Protein AF-A0A418WRP3-F1 (afdb_monomer)

pLDDT: mean 76.32, std 17.97, range [34.41, 95.5]

Secondary structure (DSSP, 8-state):
---------------------TTS-HHHHHHHHHT-HHHHHHHHHHHHHHHHHHHT-B-HHHHHHH-TT----TT-BHHHHHHHH-TTHHHHHHHHHHHHHHHHHHHHHHHHHHHHHHHHHHHHHHHHHHHHHHH------------

Mean predicted aligned error: 15.42 Å

Structure (mmCIF, N/CA/C/O backbone):
data_AF-A0A418WRP3-F1
#
_entry.id   AF-A0A418WRP3-F1
#
loop_
_atom_site.group_PDB
_atom_site.id
_atom_site.type_symbol
_atom_site.label_atom_id
_atom_site.label_alt_id
_atom_site.label_comp_id
_atom_site.label_asym_id
_atom_site.label_entity_id
_atom_site.label_seq_id
_atom_site.pdbx_PDB_ins_code
_atom_site.Cartn_x
_atom_site.Cartn_y
_atom_site.Cartn_z
_atom_site.occupancy
_atom_site.B_iso_or_equiv
_atom_site.auth_seq_id
_atom_site.auth_comp_id
_atom_site.auth_asym_id
_atom_site.auth_atom_id
_atom_site.pdbx_PDB_model_num
ATOM 1 N N . MET A 1 1 ? -33.011 -13.982 -0.048 1.00 34.41 1 MET A N 1
ATOM 2 C CA . MET A 1 1 ? -32.976 -14.443 -1.456 1.00 34.41 1 MET A CA 1
ATOM 3 C C . MET A 1 1 ? -32.487 -13.247 -2.265 1.00 34.41 1 MET A C 1
ATOM 5 O O . MET A 1 1 ? -33.220 -12.278 -2.321 1.00 34.41 1 MET A O 1
ATOM 9 N N . ARG A 1 2 ? -31.195 -13.064 -2.575 1.00 45.91 2 ARG A N 1
ATOM 10 C CA . ARG A 1 2 ? -30.245 -13.888 -3.354 1.00 45.91 2 ARG A CA 1
ATOM 11 C C . ARG A 1 2 ? -30.688 -13.990 -4.827 1.00 45.91 2 ARG A C 1
ATOM 13 O O . ARG A 1 2 ? -31.842 -14.329 -5.055 1.00 45.91 2 ARG A O 1
ATOM 20 N N . TYR A 1 3 ? -29.730 -13.729 -5.732 1.00 47.44 3 TYR A N 1
ATOM 21 C CA . TYR A 1 3 ? -29.760 -13.716 -7.215 1.00 47.44 3 TYR A CA 1
ATOM 22 C C . TYR A 1 3 ?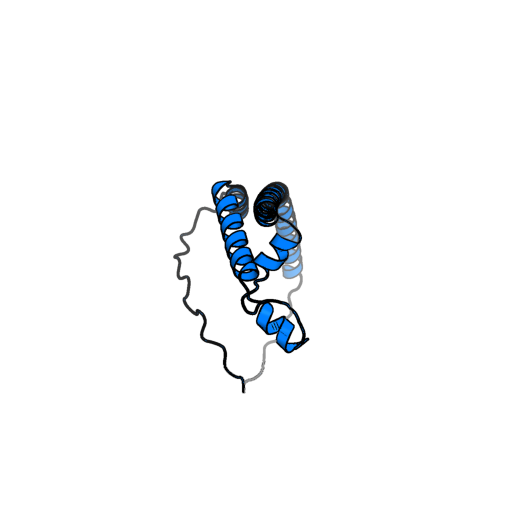 -30.330 -12.407 -7.825 1.00 47.44 3 TYR A C 1
ATOM 24 O O . TYR A 1 3 ? -31.422 -12.008 -7.462 1.00 47.44 3 TYR A O 1
ATOM 32 N N . PHE A 1 4 ? -29.670 -11.635 -8.700 1.00 45.66 4 PHE A N 1
ATOM 33 C CA . PHE A 1 4 ? -28.619 -11.928 -9.677 1.00 45.66 4 PHE A CA 1
ATOM 34 C C . PHE A 1 4 ? -27.606 -10.773 -9.811 1.00 45.66 4 PHE A C 1
ATOM 36 O O . PHE A 1 4 ? -27.964 -9.612 -9.987 1.00 45.66 4 PHE A O 1
ATOM 43 N N . VAL A 1 5 ? -26.330 -11.151 -9.768 1.00 51.62 5 VAL A N 1
ATOM 44 C CA . VAL A 1 5 ? -25.175 -10.412 -10.289 1.00 51.62 5 VAL A CA 1
ATOM 45 C C . VAL A 1 5 ? -25.184 -10.548 -11.815 1.00 51.62 5 VAL A C 1
ATOM 47 O O . VAL A 1 5 ? -25.533 -11.624 -12.292 1.00 51.62 5 VAL A O 1
ATOM 50 N N . LEU A 1 6 ? -24.748 -9.504 -12.533 1.00 49.50 6 LEU A N 1
ATOM 51 C CA . LEU A 1 6 ? -23.958 -9.520 -13.785 1.00 49.50 6 LEU A CA 1
ATOM 52 C C . LEU A 1 6 ? -24.440 -8.453 -14.773 1.00 49.50 6 LEU A C 1
ATOM 54 O O . LEU A 1 6 ? -25.379 -8.643 -15.534 1.00 49.50 6 LEU A O 1
ATOM 58 N N . GLY A 1 7 ? -23.720 -7.338 -14.788 1.00 42.38 7 GLY A N 1
ATOM 59 C CA . GLY A 1 7 ? -23.801 -6.320 -15.833 1.00 42.38 7 GLY A CA 1
ATOM 60 C C . GLY A 1 7 ? -22.579 -5.409 -15.790 1.00 42.38 7 GLY A C 1
ATOM 61 O O . GLY A 1 7 ? -22.698 -4.206 -15.983 1.00 42.38 7 GLY A O 1
ATOM 62 N N . LEU A 1 8 ? -21.414 -5.961 -15.428 1.00 46.72 8 LEU A N 1
ATOM 63 C CA . LEU A 1 8 ? -20.171 -5.211 -15.307 1.00 46.72 8 LEU A CA 1
ATOM 64 C C . LEU A 1 8 ? -19.362 -5.383 -16.599 1.00 46.72 8 LEU A C 1
ATOM 66 O O . LEU A 1 8 ? -18.712 -6.399 -16.811 1.00 46.72 8 LEU A O 1
ATOM 70 N N . VAL A 1 9 ? -19.435 -4.339 -17.426 1.00 50.12 9 VAL A N 1
ATOM 71 C CA . VAL A 1 9 ? -18.353 -3.860 -18.300 1.00 50.12 9 VAL A CA 1
ATOM 72 C C . VAL A 1 9 ? -17.986 -4.803 -19.453 1.00 50.12 9 VAL A C 1
ATOM 74 O O . VAL A 1 9 ? -16.883 -5.327 -19.560 1.00 50.12 9 VAL A O 1
ATOM 77 N N . ALA A 1 10 ? -18.913 -4.915 -20.403 1.00 51.38 10 ALA A N 1
ATOM 78 C CA . ALA A 1 10 ? -18.577 -5.122 -21.807 1.00 51.38 10 ALA A CA 1
ATOM 79 C C . ALA A 1 10 ? -18.476 -3.744 -22.483 1.00 51.38 10 ALA A C 1
ATOM 81 O O . ALA A 1 10 ? -19.411 -3.283 -23.131 1.00 51.38 10 ALA A O 1
ATOM 82 N N . LEU A 1 11 ? -17.353 -3.053 -22.292 1.00 50.59 11 LEU A N 1
ATOM 83 C CA 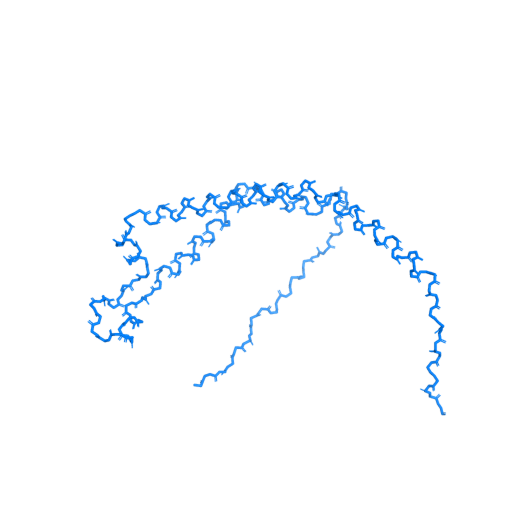. LEU A 1 11 ? -16.990 -1.912 -23.132 1.00 50.59 11 LEU A CA 1
ATOM 84 C C . LEU A 1 11 ? -15.543 -2.090 -23.577 1.00 50.59 11 LEU A C 1
ATOM 86 O O . LEU A 1 11 ? -14.594 -1.568 -23.003 1.00 50.59 11 LEU A O 1
ATOM 90 N N . ALA A 1 12 ? -15.436 -2.980 -24.561 1.00 49.59 12 ALA A N 1
ATOM 91 C CA . ALA A 1 12 ? -14.528 -2.934 -25.692 1.00 49.59 12 ALA A CA 1
ATOM 92 C C . ALA A 1 12 ? -13.499 -1.791 -25.653 1.00 49.59 12 ALA A C 1
ATOM 94 O O . ALA A 1 12 ? -13.772 -0.660 -26.052 1.00 49.59 12 ALA A O 1
ATOM 95 N N . PHE A 1 13 ? -12.271 -2.130 -25.266 1.00 45.19 13 PHE A N 1
ATOM 96 C CA . PHE A 1 13 ? -11.088 -1.396 -25.694 1.00 45.19 13 PHE A CA 1
ATOM 97 C C . PHE A 1 13 ? -10.885 -1.630 -27.199 1.00 45.19 13 PHE A C 1
ATOM 99 O O . PHE A 1 13 ? -10.073 -2.453 -27.610 1.00 45.19 13 PHE A O 1
ATOM 106 N N . THR A 1 14 ? -11.614 -0.905 -28.048 1.00 53.19 14 THR A N 1
ATOM 107 C CA . THR A 1 14 ? -11.218 -0.703 -29.449 1.00 53.19 14 THR A CA 1
ATOM 108 C C . THR A 1 14 ? -10.141 0.378 -29.488 1.00 53.19 14 THR A C 1
ATOM 110 O O . THR A 1 14 ? -10.380 1.502 -29.928 1.00 53.19 14 THR A O 1
ATOM 113 N N . ALA A 1 15 ? -8.957 0.073 -28.959 1.00 45.28 15 ALA A N 1
ATOM 114 C CA . ALA A 1 15 ? -7.782 0.879 -29.252 1.00 45.28 15 ALA A CA 1
ATOM 115 C C . ALA A 1 15 ? -7.257 0.449 -30.633 1.00 45.28 15 ALA A C 1
ATOM 117 O O . ALA A 1 15 ? -7.123 -0.755 -30.868 1.00 45.28 15 ALA A O 1
ATOM 118 N N . PRO A 1 16 ? -6.972 1.381 -31.560 1.00 44.53 16 PRO A N 1
ATOM 119 C CA . PRO A 1 16 ? -6.361 1.029 -32.830 1.00 44.53 16 PRO A CA 1
ATOM 120 C C . PRO A 1 16 ? -4.989 0.421 -32.541 1.00 44.53 16 PRO A C 1
ATOM 122 O O . PRO A 1 16 ? -4.107 1.082 -31.987 1.00 44.53 16 PRO A O 1
ATOM 125 N N . VAL A 1 17 ? -4.822 -0.850 -32.906 1.00 48.47 17 VAL A N 1
ATOM 126 C CA . VAL A 1 17 ? -3.521 -1.513 -32.975 1.00 48.47 17 VAL A CA 1
ATOM 127 C C . VAL A 1 17 ? -2.770 -0.862 -34.144 1.00 48.47 17 VAL A C 1
ATOM 129 O O . VAL A 1 17 ? -2.807 -1.280 -35.294 1.00 48.47 17 VAL A O 1
ATOM 132 N N . GLN A 1 18 ? -2.181 0.297 -33.869 1.00 45.00 18 GLN A N 1
ATOM 133 C CA . GLN A 1 18 ? -1.174 0.889 -34.733 1.00 45.00 18 GLN A CA 1
ATOM 134 C C . GLN A 1 18 ? 0.020 -0.059 -34.658 1.00 45.00 18 GLN A C 1
ATOM 136 O O . GLN A 1 18 ? 0.565 -0.267 -33.571 1.00 45.00 18 GLN A O 1
ATOM 141 N N . ALA A 1 19 ? 0.368 -0.672 -35.788 1.00 43.44 19 ALA A N 1
ATOM 142 C CA . ALA A 1 19 ? 1.574 -1.465 -35.948 1.00 43.44 19 ALA A CA 1
ATOM 143 C C . ALA A 1 19 ? 2.771 -0.642 -35.448 1.00 43.44 19 ALA A C 1
ATOM 145 O O . ALA A 1 19 ? 3.185 0.325 -36.084 1.00 43.44 19 ALA A O 1
ATOM 146 N N . ARG A 1 20 ? 3.265 -0.971 -34.253 1.00 48.50 20 ARG A N 1
ATOM 147 C CA . ARG A 1 20 ? 4.519 -0.434 -33.734 1.00 48.50 20 ARG A CA 1
ATOM 148 C C . ARG A 1 20 ? 5.624 -1.350 -34.226 1.00 48.50 20 ARG A C 1
ATOM 150 O O . ARG A 1 20 ? 5.530 -2.559 -34.026 1.00 48.50 20 ARG A O 1
ATOM 157 N N . ASP A 1 21 ? 6.631 -0.762 -34.864 1.00 41.34 21 ASP A N 1
ATOM 158 C CA . ASP A 1 21 ? 7.869 -1.433 -35.254 1.00 41.34 21 ASP A CA 1
ATOM 159 C C . ASP A 1 21 ? 8.384 -2.310 -34.105 1.00 41.34 21 ASP A C 1
ATOM 161 O O . ASP A 1 21 ? 8.658 -1.839 -32.999 1.00 41.34 21 ASP A O 1
ATOM 165 N N . HIS A 1 22 ? 8.478 -3.610 -34.372 1.00 45.72 22 HIS A N 1
ATOM 166 C CA . HIS A 1 22 ? 8.818 -4.659 -33.411 1.00 45.72 22 HIS A CA 1
ATOM 167 C C . HIS A 1 22 ? 10.329 -4.743 -33.104 1.00 45.72 22 HIS A C 1
ATOM 169 O O . HIS A 1 22 ? 10.828 -5.815 -32.778 1.00 45.72 22 HIS A O 1
ATOM 175 N N . ASP A 1 23 ? 11.068 -3.632 -33.153 1.00 50.41 23 ASP A N 1
ATOM 176 C CA . ASP A 1 23 ? 12.514 -3.628 -32.866 1.00 50.41 23 ASP A CA 1
ATOM 177 C C . ASP A 1 23 ? 12.845 -3.511 -31.364 1.00 50.41 23 ASP A C 1
ATOM 179 O O . ASP A 1 23 ? 13.978 -3.754 -30.945 1.00 50.41 23 ASP A O 1
ATOM 183 N N . ARG A 1 24 ? 11.853 -3.224 -30.508 1.00 52.00 24 ARG A N 1
ATOM 184 C CA . ARG A 1 24 ? 11.951 -3.403 -29.049 1.00 52.00 24 ARG A CA 1
ATOM 185 C C . ARG A 1 24 ? 10.943 -4.440 -28.575 1.00 52.00 24 ARG A C 1
ATOM 187 O O . ARG A 1 24 ? 9.757 -4.345 -28.873 1.00 52.00 24 ARG A O 1
ATOM 194 N N . ALA A 1 25 ? 11.417 -5.398 -27.780 1.00 58.00 25 ALA A N 1
ATOM 195 C CA . ALA A 1 25 ? 10.571 -6.315 -27.027 1.00 58.00 25 ALA A CA 1
ATOM 196 C C . ALA A 1 25 ? 9.561 -5.506 -26.176 1.00 58.00 25 ALA A C 1
ATOM 198 O O . ALA A 1 25 ? 10.002 -4.806 -25.260 1.00 58.00 25 ALA A O 1
ATOM 199 N N . PRO A 1 26 ? 8.239 -5.580 -26.444 1.00 61.28 26 PRO A N 1
ATOM 200 C CA . PRO A 1 26 ? 7.209 -4.830 -25.708 1.00 61.28 26 PRO A CA 1
ATOM 201 C C . PRO A 1 26 ? 7.284 -5.013 -24.184 1.00 61.28 26 PRO A C 1
ATOM 203 O O . PRO A 1 26 ? 6.877 -4.156 -23.409 1.00 61.28 26 PRO A O 1
ATOM 206 N N . GLU A 1 27 ? 7.836 -6.138 -23.745 1.00 59.78 27 GLU A N 1
ATOM 207 C CA . GLU A 1 27 ? 7.966 -6.547 -22.354 1.00 59.78 27 GLU A CA 1
ATOM 208 C C . GLU A 1 27 ? 9.121 -5.831 -21.638 1.00 59.78 27 GLU A C 1
ATOM 210 O O . GLU A 1 27 ? 9.018 -5.569 -20.442 1.00 59.78 27 GLU A O 1
ATOM 215 N N . ALA A 1 28 ? 10.186 -5.454 -22.357 1.00 63.38 28 ALA A N 1
ATOM 216 C CA . ALA A 1 28 ? 11.271 -4.644 -21.798 1.00 63.38 28 ALA A CA 1
ATOM 217 C C . ALA A 1 28 ? 10.785 -3.220 -21.481 1.00 63.38 28 ALA A C 1
ATOM 219 O O . ALA A 1 28 ? 11.116 -2.674 -20.434 1.00 63.38 28 ALA A O 1
ATOM 220 N N . GLU A 1 29 ? 9.920 -2.665 -22.334 1.00 67.38 29 GLU A N 1
ATOM 221 C CA . GLU A 1 29 ? 9.260 -1.375 -22.098 1.00 67.38 29 GLU A CA 1
ATOM 222 C C . GLU A 1 29 ? 8.286 -1.446 -20.906 1.00 67.38 29 GLU A C 1
ATOM 224 O O . GLU A 1 29 ? 8.189 -0.510 -20.115 1.00 67.38 29 GLU A O 1
ATOM 229 N N . ILE A 1 30 ? 7.570 -2.565 -20.742 1.00 67.38 30 ILE A N 1
ATOM 230 C CA . ILE A 1 30 ? 6.680 -2.788 -19.590 1.00 67.38 30 ILE A CA 1
ATOM 231 C C . ILE A 1 30 ? 7.484 -2.913 -18.291 1.00 67.38 30 ILE A C 1
ATOM 233 O O . ILE A 1 30 ? 7.110 -2.310 -17.285 1.00 67.38 30 ILE A O 1
ATOM 237 N N . ALA A 1 31 ? 8.597 -3.647 -18.307 1.00 68.94 31 ALA A N 1
ATOM 238 C CA . ALA A 1 31 ? 9.477 -3.770 -17.151 1.00 68.94 31 ALA A CA 1
ATOM 239 C C . ALA A 1 31 ? 10.116 -2.428 -16.765 1.00 68.94 31 ALA A C 1
ATOM 241 O O . ALA A 1 31 ? 10.159 -2.085 -15.586 1.00 68.94 31 ALA A O 1
ATOM 242 N N . GLU A 1 32 ? 10.544 -1.641 -17.753 1.00 71.75 32 GLU A N 1
ATOM 243 C CA . GLU A 1 32 ? 11.069 -0.291 -17.542 1.00 71.75 32 GLU A CA 1
ATOM 244 C C . GLU A 1 32 ? 10.007 0.628 -16.920 1.00 71.75 32 GLU A C 1
ATOM 246 O O . GLU A 1 32 ? 10.277 1.302 -15.929 1.00 71.75 32 GLU A O 1
ATOM 251 N N . LYS A 1 33 ? 8.759 0.570 -17.406 1.00 72.44 33 LYS A N 1
ATOM 252 C CA . LYS A 1 33 ? 7.625 1.300 -16.811 1.00 72.44 33 LYS A CA 1
ATOM 253 C C . LYS A 1 33 ? 7.265 0.832 -15.401 1.00 72.44 33 LYS A C 1
ATOM 255 O O . LYS A 1 33 ? 6.815 1.642 -14.601 1.00 72.44 33 LYS A O 1
ATOM 260 N N . MET A 1 34 ? 7.439 -0.448 -15.072 1.00 68.06 34 MET A N 1
ATOM 261 C CA . MET A 1 34 ? 7.245 -0.957 -13.704 1.00 68.06 34 MET A CA 1
ATOM 262 C C . MET A 1 34 ? 8.376 -0.536 -12.755 1.00 68.06 34 MET A C 1
ATOM 264 O O . MET A 1 34 ? 8.175 -0.482 -11.540 1.00 68.06 34 MET A O 1
ATOM 268 N N . ASN A 1 35 ? 9.551 -0.212 -13.294 1.00 73.62 35 ASN A N 1
ATOM 269 C CA . ASN A 1 35 ? 10.659 0.344 -12.527 1.00 73.62 35 ASN A CA 1
ATOM 270 C C . ASN A 1 35 ? 10.587 1.879 -12.378 1.00 73.62 35 ASN A C 1
ATOM 272 O O . ASN A 1 35 ? 11.393 2.463 -11.659 1.00 73.62 35 ASN A O 1
ATOM 276 N N . ASP A 1 36 ? 9.626 2.541 -13.031 1.00 80.75 36 ASP A N 1
ATOM 277 C CA . ASP A 1 36 ? 9.417 3.982 -12.895 1.0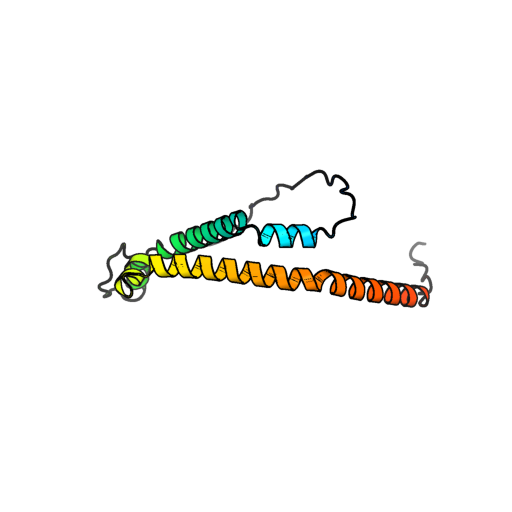0 80.75 36 ASP A CA 1
ATOM 278 C C . ASP A 1 36 ? 8.970 4.316 -11.454 1.00 80.75 36 ASP A C 1
ATOM 280 O O . ASP A 1 36 ? 7.915 3.832 -11.020 1.00 80.75 36 ASP A O 1
ATOM 284 N N . PRO A 1 37 ? 9.719 5.157 -10.707 1.00 78.44 37 PRO A N 1
ATOM 285 C CA . PRO A 1 37 ? 9.348 5.556 -9.350 1.00 78.44 37 PRO A CA 1
ATOM 286 C C . PRO A 1 37 ? 7.957 6.200 -9.287 1.00 78.44 37 PRO A C 1
ATOM 288 O O . PRO A 1 37 ? 7.226 5.986 -8.324 1.00 78.44 37 PRO A O 1
ATOM 291 N N . VAL A 1 38 ? 7.530 6.908 -10.338 1.00 86.06 38 VAL A N 1
ATOM 292 C CA . VAL A 1 38 ? 6.190 7.506 -10.403 1.00 86.06 38 VAL A CA 1
ATOM 293 C C . VAL A 1 38 ? 5.107 6.428 -10.501 1.00 86.06 38 VAL A C 1
ATOM 295 O O . VAL A 1 38 ? 4.041 6.564 -9.895 1.00 86.06 38 VAL A O 1
ATOM 298 N N . MET A 1 39 ? 5.345 5.345 -11.248 1.00 84.00 39 MET A N 1
ATOM 299 C CA . MET A 1 39 ? 4.398 4.226 -11.312 1.00 84.00 39 MET A CA 1
ATOM 300 C C . MET A 1 39 ? 4.388 3.415 -10.021 1.00 84.00 39 MET A C 1
ATOM 302 O O . MET A 1 39 ? 3.310 3.031 -9.568 1.00 84.00 39 MET A O 1
ATOM 306 N N . GLN A 1 40 ? 5.544 3.206 -9.394 1.00 85.81 40 GLN A N 1
ATOM 307 C CA . GLN A 1 40 ? 5.631 2.548 -8.090 1.00 85.81 40 GLN A CA 1
ATOM 308 C C . GLN A 1 40 ? 4.865 3.330 -7.018 1.00 85.81 40 GLN A C 1
ATOM 310 O O . GLN A 1 40 ? 4.062 2.741 -6.298 1.00 85.81 40 GLN A O 1
ATOM 315 N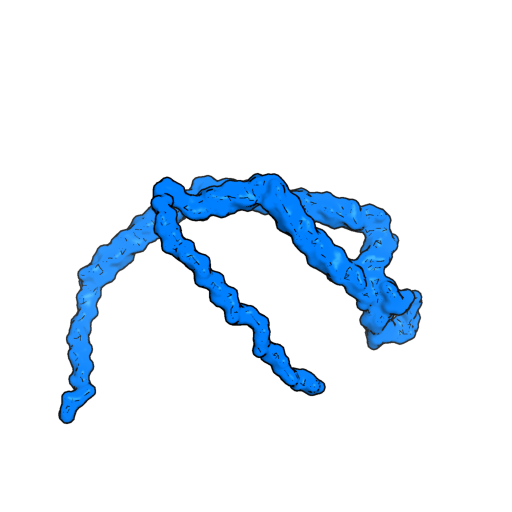 N . ASP A 1 41 ? 5.005 4.656 -6.975 1.00 86.44 41 ASP A N 1
ATOM 316 C CA . ASP A 1 41 ? 4.249 5.503 -6.047 1.00 86.44 41 ASP A CA 1
ATOM 317 C C . ASP A 1 41 ? 2.737 5.434 -6.290 1.00 86.44 41 ASP A C 1
ATOM 319 O O . ASP A 1 41 ? 1.951 5.393 -5.341 1.00 86.44 41 ASP A O 1
ATOM 323 N N . ARG A 1 42 ? 2.304 5.365 -7.554 1.00 86.88 42 ARG A N 1
ATOM 324 C CA . ARG A 1 42 ? 0.883 5.200 -7.900 1.00 86.88 42 ARG A CA 1
ATOM 325 C C . ARG A 1 42 ? 0.336 3.847 -7.462 1.00 86.88 42 ARG A C 1
ATOM 327 O O . ARG A 1 42 ? -0.760 3.796 -6.909 1.00 86.88 42 ARG A O 1
ATOM 334 N N . VAL A 1 43 ? 1.080 2.767 -7.697 1.00 87.38 43 VAL A N 1
ATOM 335 C CA . VAL A 1 43 ? 0.689 1.414 -7.274 1.00 87.38 43 VAL A CA 1
ATOM 336 C C . VAL A 1 43 ? 0.630 1.339 -5.752 1.00 87.38 43 VAL A C 1
ATOM 338 O O . VAL A 1 43 ? -0.380 0.897 -5.207 1.00 87.38 43 VAL A O 1
ATOM 341 N N . ALA A 1 44 ? 1.652 1.847 -5.064 1.00 89.31 44 ALA A N 1
ATOM 342 C CA . ALA A 1 44 ? 1.673 1.916 -3.609 1.00 89.31 44 ALA A CA 1
ATOM 343 C C . ALA A 1 44 ? 0.493 2.740 -3.072 1.00 89.31 44 ALA A C 1
ATOM 345 O O . ALA A 1 44 ? -0.191 2.302 -2.153 1.00 89.31 44 ALA A O 1
ATOM 346 N N . GLY A 1 45 ? 0.201 3.896 -3.674 1.00 92.25 45 GLY A N 1
ATOM 347 C CA . GLY A 1 45 ? -0.951 4.725 -3.317 1.00 92.25 45 GLY A CA 1
ATOM 348 C C . GLY A 1 45 ? -2.289 4.008 -3.516 1.00 92.25 45 GLY A C 1
ATOM 349 O O . GLY A 1 45 ? -3.153 4.073 -2.645 1.00 92.25 45 GLY A O 1
ATOM 350 N N . ALA A 1 46 ? -2.450 3.271 -4.617 1.00 91.94 46 ALA A N 1
ATOM 351 C CA . ALA A 1 46 ? -3.646 2.471 -4.865 1.00 91.94 46 ALA A CA 1
ATOM 352 C C . ALA A 1 46 ? -3.805 1.343 -3.832 1.00 91.94 46 ALA A C 1
ATOM 354 O O . ALA A 1 46 ? -4.894 1.158 -3.289 1.00 91.94 46 ALA A O 1
ATOM 355 N N . MET A 1 47 ? -2.720 0.630 -3.511 1.00 90.94 47 MET A N 1
ATOM 356 C CA . MET A 1 47 ? -2.720 -0.406 -2.473 1.00 90.94 47 MET A CA 1
ATOM 357 C C . MET A 1 47 ? -3.073 0.178 -1.103 1.00 90.94 47 MET A C 1
ATOM 359 O O . MET A 1 47 ? -3.920 -0.379 -0.411 1.00 90.94 47 MET A O 1
ATOM 363 N N . LEU A 1 48 ? -2.499 1.330 -0.744 1.00 92.62 48 LEU A N 1
ATOM 364 C CA . LEU A 1 48 ? -2.823 2.032 0.499 1.00 92.62 48 LEU A CA 1
ATOM 365 C C . LEU A 1 48 ? -4.279 2.496 0.541 1.00 92.62 48 LEU A C 1
ATOM 367 O O . LEU A 1 48 ? -4.908 2.388 1.586 1.00 92.62 48 LEU A O 1
ATOM 371 N N . GLY A 1 49 ? -4.844 2.946 -0.581 1.00 93.56 49 GLY A N 1
ATOM 372 C CA . GLY A 1 49 ? -6.266 3.280 -0.670 1.00 93.56 49 GLY A CA 1
ATOM 373 C C . GLY A 1 49 ? -7.168 2.068 -0.418 1.00 93.56 49 GLY A C 1
ATOM 374 O O . GLY A 1 49 ? -8.125 2.158 0.350 1.00 93.56 49 GLY A O 1
ATOM 375 N N . VAL A 1 50 ? -6.836 0.913 -1.007 1.00 93.88 50 VAL A N 1
ATOM 376 C CA . VAL A 1 50 ? -7.561 -0.348 -0.766 1.00 93.88 50 VAL A CA 1
ATOM 377 C C . VAL A 1 50 ? -7.434 -0.782 0.694 1.00 93.88 50 VAL A C 1
ATOM 379 O O . VAL A 1 50 ? -8.434 -1.119 1.321 1.00 93.88 50 VAL A O 1
ATOM 382 N N . MET A 1 51 ? -6.223 -0.757 1.251 1.00 93.06 51 MET A N 1
ATOM 383 C CA . MET A 1 51 ? -5.987 -1.112 2.652 1.00 93.06 51 MET A CA 1
ATOM 384 C C . MET A 1 51 ? -6.714 -0.159 3.600 1.00 93.06 51 MET A C 1
ATOM 386 O O . MET A 1 51 ? -7.335 -0.625 4.548 1.00 93.06 51 MET A O 1
ATOM 390 N N . GLY A 1 52 ? -6.711 1.143 3.312 1.00 94.31 52 GLY A N 1
ATOM 391 C CA . GLY A 1 52 ? -7.474 2.144 4.053 1.00 94.31 52 GLY A CA 1
ATOM 392 C C . GLY A 1 52 ? -8.966 1.820 4.068 1.00 94.31 52 GLY A C 1
ATOM 393 O O . GLY A 1 52 ? -9.561 1.759 5.135 1.00 94.31 52 GLY A O 1
ATOM 394 N N . ALA A 1 53 ? -9.547 1.481 2.914 1.00 94.81 53 ALA A N 1
ATOM 395 C CA . ALA A 1 53 ? -10.954 1.087 2.838 1.00 94.81 53 ALA A CA 1
ATOM 396 C C . ALA A 1 53 ? -11.272 -0.190 3.639 1.00 94.81 53 ALA A C 1
ATOM 398 O O . ALA A 1 53 ? -12.351 -0.299 4.220 1.00 94.81 53 ALA A O 1
ATOM 399 N N . VAL A 1 54 ? -10.349 -1.158 3.687 1.00 94.00 54 VAL A N 1
ATOM 400 C CA . VAL A 1 54 ? -10.496 -2.345 4.548 1.00 94.00 54 VAL A CA 1
ATOM 401 C C . VAL A 1 54 ? -10.410 -1.953 6.019 1.00 94.00 54 VAL A C 1
ATOM 403 O O . VAL A 1 54 ? -11.216 -2.418 6.817 1.00 94.00 54 VAL A O 1
ATOM 406 N N . LEU A 1 55 ? -9.465 -1.092 6.386 1.00 94.81 55 LEU A N 1
ATOM 407 C CA . LEU A 1 55 ? -9.275 -0.641 7.762 1.00 94.81 55 LEU A CA 1
ATOM 408 C C . LEU A 1 55 ? -10.454 0.184 8.283 1.00 94.81 55 LEU A C 1
ATOM 410 O O . LEU A 1 55 ? -10.800 0.074 9.454 1.00 94.81 55 LEU A O 1
ATOM 414 N N . ASP A 1 56 ? -11.134 0.921 7.412 1.00 95.12 56 ASP A N 1
ATOM 415 C CA . ASP A 1 56 ? -12.328 1.694 7.764 1.00 95.12 56 ASP A CA 1
ATOM 416 C C . ASP A 1 56 ? -13.592 0.812 7.894 1.00 95.12 56 ASP A C 1
ATOM 418 O O . ASP A 1 56 ? -14.691 1.294 8.193 1.00 95.12 56 ASP A O 1
ATOM 422 N N . MET A 1 57 ? -13.466 -0.505 7.690 1.00 94.69 57 MET A N 1
ATOM 423 C CA . MET A 1 57 ? -14.552 -1.451 7.914 1.00 94.69 57 MET A CA 1
ATOM 424 C C . MET A 1 57 ? -14.913 -1.507 9.398 1.00 94.69 57 MET A C 1
ATOM 426 O O . MET A 1 57 ? -14.080 -1.786 10.261 1.00 94.69 57 MET A O 1
ATOM 430 N N . ARG A 1 58 ? -16.197 -1.287 9.686 1.00 94.06 58 ARG A N 1
ATOM 431 C CA . ARG A 1 58 ? -16.754 -1.361 11.040 1.00 94.06 58 ARG A CA 1
ATOM 432 C C . ARG A 1 58 ? -16.846 -2.813 11.493 1.00 94.06 58 ARG A C 1
ATOM 434 O O . ARG A 1 58 ? -17.581 -3.600 10.897 1.00 94.06 58 ARG A O 1
ATOM 441 N N . ILE A 1 59 ? -16.153 -3.141 12.577 1.00 94.12 59 ILE A N 1
ATOM 442 C CA . ILE A 1 59 ? -16.170 -4.474 13.193 1.00 94.12 59 ILE A CA 1
ATOM 443 C C . ILE A 1 59 ? -17.071 -4.547 14.417 1.00 94.12 59 ILE A C 1
ATOM 445 O O . ILE A 1 59 ? -17.490 -5.638 14.794 1.00 94.12 59 ILE A O 1
ATOM 449 N N . GLY A 1 60 ? -17.432 -3.405 15.005 1.00 90.88 60 GLY A N 1
ATOM 450 C CA . GLY A 1 60 ? -18.204 -3.377 16.244 1.00 90.88 60 GLY A CA 1
ATOM 451 C C . GLY A 1 60 ? -19.583 -4.039 16.160 1.00 90.88 60 GLY A C 1
ATOM 452 O O . GLY A 1 60 ? -20.053 -4.620 17.135 1.00 90.88 60 GLY A O 1
ATOM 453 N N . GLU A 1 61 ? -20.267 -3.970 15.014 1.00 89.62 61 GLU A N 1
ATOM 454 C CA . GLU A 1 61 ? -21.531 -4.705 14.803 1.00 89.62 61 GLU A CA 1
ATOM 455 C C . GLU A 1 61 ? -21.298 -6.206 14.562 1.00 89.62 61 GLU A C 1
ATOM 457 O O . GLU A 1 61 ? -22.111 -7.025 14.987 1.00 89.62 61 GLU A O 1
ATOM 462 N N . ILE A 1 62 ? -20.182 -6.577 13.924 1.00 90.50 62 ILE A N 1
ATOM 463 C CA . ILE A 1 62 ? -19.831 -7.978 13.652 1.00 90.50 62 ILE A CA 1
ATOM 464 C C . ILE A 1 62 ? -19.500 -8.693 14.963 1.00 90.50 62 ILE A C 1
ATOM 466 O O . ILE A 1 62 ? -20.033 -9.769 15.223 1.00 90.50 62 ILE A O 1
ATOM 470 N N . GLU A 1 63 ? -18.682 -8.078 15.821 1.00 91.12 63 GLU A N 1
ATOM 471 C CA . GLU A 1 63 ? -18.352 -8.643 17.131 1.00 91.12 63 GLU A CA 1
ATOM 472 C C . GLU A 1 63 ? -19.595 -8.812 18.003 1.00 91.12 63 GLU A C 1
ATOM 474 O O . GLU A 1 63 ? -19.760 -9.870 18.595 1.00 91.12 63 GLU A O 1
ATOM 479 N N . ARG A 1 64 ? -20.521 -7.843 18.023 1.00 90.19 64 ARG A N 1
ATOM 480 C CA . ARG A 1 64 ? -21.769 -7.974 18.797 1.00 90.19 64 ARG A CA 1
ATOM 481 C C . ARG A 1 64 ? -22.733 -9.026 18.267 1.00 90.19 64 ARG A C 1
ATOM 483 O O . ARG A 1 64 ? -23.517 -9.572 19.039 1.00 90.19 64 ARG A O 1
ATOM 490 N N . ALA A 1 65 ? -22.701 -9.307 16.968 1.00 91.25 65 ALA A N 1
ATOM 491 C CA . ALA A 1 65 ? -23.480 -10.402 16.402 1.00 91.25 65 ALA A CA 1
ATOM 492 C C . ALA A 1 65 ? -22.945 -11.779 16.841 1.00 91.25 65 ALA A C 1
ATOM 494 O O . ALA A 1 65 ? -23.720 -12.730 16.919 1.00 91.25 65 ALA A O 1
ATOM 495 N N . ILE A 1 66 ? -21.642 -11.880 17.128 1.00 94.69 66 ILE A N 1
ATOM 496 C CA . ILE A 1 66 ? -20.974 -13.105 17.592 1.00 94.69 66 ILE A CA 1
ATOM 497 C C . ILE A 1 66 ? -21.055 -13.224 19.122 1.00 94.69 66 ILE A C 1
ATOM 499 O O . ILE A 1 66 ? -21.414 -14.278 19.640 1.00 94.69 66 ILE A O 1
ATOM 503 N N . ASP A 1 67 ? -20.755 -12.137 19.833 1.00 93.81 67 ASP A N 1
ATOM 504 C CA . ASP A 1 67 ? -20.815 -12.000 21.286 1.00 93.81 67 ASP A CA 1
ATOM 505 C C . ASP A 1 67 ? -21.616 -10.739 21.668 1.00 93.81 67 ASP A C 1
ATOM 507 O O . ASP A 1 67 ? -21.075 -9.627 21.682 1.00 93.81 67 ASP A O 1
ATOM 511 N N . PRO A 1 68 ? -22.903 -10.888 22.036 1.00 90.75 68 PRO A N 1
ATOM 512 C CA . PRO A 1 68 ? -23.753 -9.769 22.441 1.00 90.75 68 PRO A CA 1
ATOM 513 C C . PRO A 1 68 ? -23.259 -9.011 23.678 1.00 90.75 68 PRO A C 1
ATOM 515 O O . PRO A 1 68 ? -23.714 -7.893 23.919 1.00 90.75 68 PRO A O 1
ATOM 518 N N . SER A 1 69 ? -22.368 -9.615 24.472 1.00 93.00 69 SER A N 1
ATOM 519 C CA . SER A 1 69 ? -21.778 -9.004 25.664 1.00 93.00 69 SER A CA 1
ATOM 520 C C . SER A 1 69 ? -20.471 -8.257 25.390 1.00 93.00 69 SER A C 1
ATOM 522 O O . SER A 1 69 ? -19.913 -7.662 26.314 1.00 93.00 69 SER A O 1
ATOM 524 N N . SER A 1 70 ? -20.008 -8.239 24.132 1.00 90.25 70 SER A N 1
ATOM 525 C CA . SER A 1 70 ? -18.776 -7.558 23.742 1.00 90.25 70 SER A CA 1
ATOM 526 C C . SER A 1 70 ? -18.788 -6.077 24.166 1.00 90.25 70 SER A C 1
ATOM 528 O O . SER A 1 70 ? -19.748 -5.357 23.865 1.00 90.25 70 SER A O 1
ATOM 530 N N . PRO A 1 71 ? -17.723 -5.590 24.833 1.00 90.69 71 PRO A N 1
ATOM 531 C CA . PRO A 1 71 ? -17.595 -4.189 25.234 1.00 9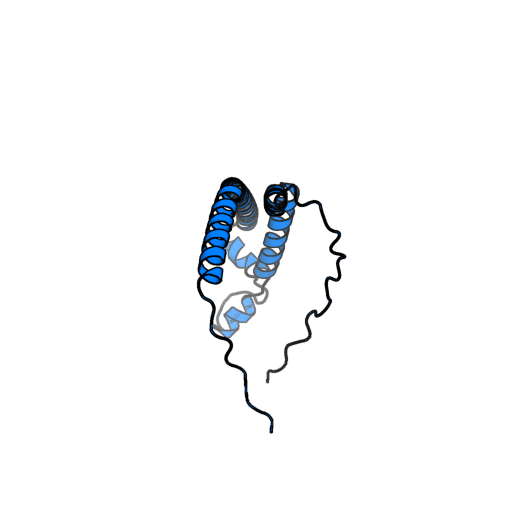0.69 71 PRO A CA 1
ATOM 532 C C . PRO A 1 71 ? -17.219 -3.259 24.067 1.00 90.69 71 PRO A C 1
ATOM 534 O O . PRO A 1 71 ? -17.096 -2.051 24.264 1.00 90.69 71 PRO A O 1
ATOM 537 N N . THR A 1 72 ? -17.009 -3.804 22.866 1.00 90.88 72 THR A N 1
ATOM 538 C CA . THR A 1 72 ? -16.576 -3.067 21.676 1.00 90.88 72 THR A CA 1
ATOM 539 C C . THR A 1 72 ? -17.626 -2.038 21.218 1.00 90.88 72 THR A C 1
ATOM 541 O O . THR A 1 72 ? -18.778 -2.407 20.948 1.00 90.88 72 THR A O 1
ATOM 544 N N . PRO A 1 73 ? -17.255 -0.746 21.083 1.00 92.44 73 PRO A N 1
ATOM 545 C CA . PRO A 1 73 ? -18.095 0.295 20.500 1.00 92.44 73 PRO A CA 1
ATOM 546 C C . PRO A 1 73 ? -18.650 -0.080 19.129 1.00 92.44 73 PRO A C 1
ATOM 548 O O . PRO A 1 73 ? -18.033 -0.800 18.346 1.00 92.44 73 PRO A O 1
ATOM 551 N N . ARG A 1 74 ? -19.843 0.427 18.812 1.00 89.44 74 ARG A N 1
ATOM 552 C CA . ARG A 1 74 ? -20.561 0.002 17.603 1.00 89.44 74 ARG A CA 1
ATOM 553 C C . ARG A 1 74 ? -19.883 0.402 16.303 1.00 89.44 74 ARG A C 1
ATOM 555 O O . ARG A 1 74 ? -19.990 -0.293 15.295 1.00 89.44 74 ARG A O 1
ATOM 562 N N . ASP A 1 75 ? -19.253 1.552 16.354 1.00 93.19 75 ASP A N 1
ATOM 563 C CA . ASP A 1 75 ? -18.546 2.225 15.290 1.00 93.19 75 ASP A CA 1
ATOM 564 C C . ASP A 1 75 ? -17.059 1.875 15.245 1.00 93.19 75 ASP A C 1
ATOM 566 O O . ASP A 1 75 ? -16.394 2.352 14.333 1.00 93.19 75 ASP A O 1
ATOM 570 N N . GLU A 1 76 ? -16.563 1.007 16.142 1.00 95.12 76 GLU A N 1
ATOM 571 C CA . GLU A 1 76 ? -15.160 0.592 16.131 1.00 95.12 76 GLU A CA 1
ATOM 572 C C . GLU A 1 76 ? -14.803 -0.052 14.785 1.00 95.12 76 GLU A C 1
ATOM 574 O O . GLU A 1 76 ? -15.457 -0.998 14.316 1.00 95.12 76 GLU A O 1
ATOM 579 N N . THR A 1 77 ? -13.769 0.498 14.159 1.00 95.50 77 THR A N 1
ATOM 580 C CA . THR A 1 77 ? -13.219 0.047 12.884 1.00 95.50 77 THR A CA 1
ATOM 581 C C . THR A 1 77 ? -12.026 -0.885 13.089 1.00 95.50 77 THR A C 1
ATOM 583 O O . THR A 1 77 ? -11.443 -0.966 14.174 1.00 95.50 77 THR A O 1
ATOM 586 N N . LEU A 1 78 ? -11.635 -1.601 12.031 1.00 93.69 78 LEU A N 1
ATOM 587 C CA . LEU A 1 78 ? -10.376 -2.353 12.035 1.00 93.69 78 LEU A CA 1
ATOM 588 C C . LEU A 1 78 ? -9.171 -1.438 12.290 1.00 93.69 78 LEU A C 1
ATOM 590 O O . LEU A 1 78 ? -8.228 -1.861 12.956 1.00 93.69 78 LEU A O 1
ATOM 594 N N . ARG A 1 79 ? -9.214 -0.198 11.791 1.00 94.44 79 ARG A N 1
ATOM 595 C CA . ARG A 1 79 ? -8.210 0.836 12.045 1.00 94.44 79 ARG A CA 1
ATOM 596 C C . ARG A 1 79 ? -8.076 1.124 13.534 1.00 94.44 79 ARG A C 1
ATOM 598 O O . ARG A 1 79 ? -6.980 0.995 14.064 1.00 94.44 79 ARG A O 1
ATOM 605 N N . ASP A 1 80 ? -9.185 1.431 14.204 1.00 94.19 80 ASP A N 1
ATOM 606 C CA . ASP A 1 80 ? -9.189 1.772 15.634 1.00 94.19 80 ASP A CA 1
ATOM 607 C C . ASP A 1 80 ? -8.625 0.628 16.483 1.00 94.19 80 ASP A C 1
ATOM 609 O O . ASP A 1 80 ? -7.889 0.849 17.447 1.00 94.19 80 ASP A O 1
ATOM 613 N N . ARG A 1 81 ? -8.953 -0.615 16.111 1.00 93.44 81 ARG A N 1
ATOM 614 C CA . ARG A 1 81 ? -8.414 -1.808 16.767 1.00 93.44 81 ARG A CA 1
ATOM 615 C C . ARG A 1 81 ? -6.910 -1.936 16.543 1.00 93.44 81 ARG A C 1
ATOM 617 O O . ARG A 1 81 ? -6.170 -2.140 17.500 1.00 93.44 81 ARG A O 1
ATOM 624 N N . ALA A 1 82 ? -6.464 -1.805 15.296 1.00 92.75 82 ALA A N 1
ATOM 625 C CA . ALA A 1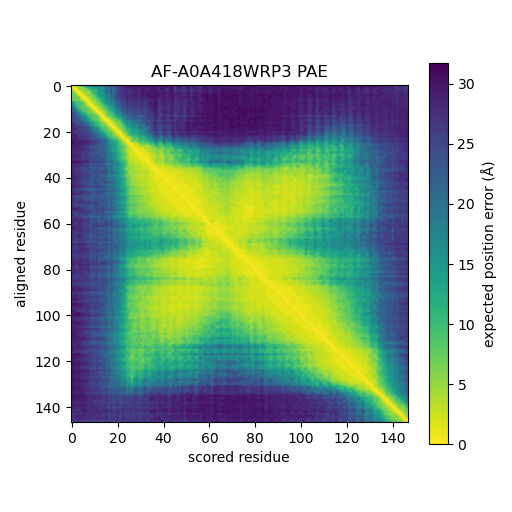 82 ? -5.057 -1.926 14.934 1.00 92.75 82 ALA A CA 1
ATOM 626 C C . ALA A 1 82 ? -4.196 -0.827 15.579 1.00 92.75 82 ALA A C 1
ATOM 628 O O . ALA A 1 82 ? -3.111 -1.117 16.073 1.00 92.75 82 ALA A O 1
ATOM 629 N N . GLU A 1 83 ? -4.690 0.411 15.631 1.00 94.44 83 GLU A N 1
ATOM 630 C CA . GLU A 1 83 ? -4.006 1.541 16.270 1.00 94.44 83 GLU A CA 1
ATOM 631 C C . GLU A 1 83 ? -3.944 1.413 17.796 1.00 94.44 83 GLU A C 1
ATOM 633 O O . GLU A 1 83 ? -2.978 1.852 18.421 1.00 94.44 83 GLU A O 1
ATOM 638 N N . ARG A 1 84 ? -4.948 0.775 18.411 1.00 92.75 84 ARG A N 1
ATOM 639 C CA . ARG A 1 84 ? -4.943 0.491 19.851 1.00 92.75 84 ARG A CA 1
ATOM 640 C C . ARG A 1 84 ? -3.818 -0.468 20.240 1.00 92.75 84 ARG A C 1
ATOM 642 O O . ARG A 1 84 ? -3.182 -0.259 21.271 1.00 92.75 84 ARG A O 1
ATOM 649 N N . ASP A 1 85 ? -3.581 -1.492 19.424 1.00 92.25 85 ASP A N 1
ATOM 650 C CA . ASP A 1 85 ? -2.497 -2.459 19.632 1.00 92.25 85 ASP A CA 1
ATOM 651 C C . ASP A 1 85 ? -1.133 -1.892 19.197 1.00 92.25 85 ASP A C 1
ATOM 653 O O . ASP A 1 85 ? -0.084 -2.290 19.713 1.00 92.25 85 ASP A O 1
ATOM 657 N N . ASP A 1 86 ? -1.140 -0.944 18.257 1.00 94.88 86 ASP A N 1
ATOM 658 C CA . ASP A 1 86 ? 0.049 -0.341 17.674 1.00 94.88 86 ASP A CA 1
ATOM 659 C C . ASP A 1 86 ? -0.152 1.150 17.313 1.00 94.88 86 ASP A C 1
ATOM 661 O O . ASP A 1 86 ? -0.637 1.463 16.223 1.00 94.88 86 ASP A O 1
ATOM 665 N N . PRO A 1 87 ? 0.356 2.090 18.137 1.00 94.25 87 PRO A N 1
ATOM 666 C CA . PRO A 1 87 ? 0.245 3.528 17.871 1.00 94.25 87 PRO A CA 1
ATOM 667 C C . PRO A 1 87 ? 0.919 4.011 16.576 1.00 94.25 87 PRO A C 1
ATOM 669 O O . PRO A 1 87 ? 0.650 5.117 16.121 1.00 94.25 87 PRO A O 1
ATOM 672 N N . TYR A 1 88 ? 1.819 3.214 15.992 1.00 94.94 88 TYR A N 1
ATOM 673 C CA . TYR A 1 88 ? 2.536 3.527 14.752 1.00 94.94 88 TYR A CA 1
ATOM 674 C C . TYR A 1 88 ? 2.062 2.655 13.583 1.00 94.94 88 TYR A C 1
ATOM 676 O O . TYR A 1 88 ? 2.769 2.526 12.579 1.00 94.94 88 TYR A O 1
ATOM 684 N N . PHE A 1 89 ? 0.893 2.022 13.708 1.00 94.31 89 PHE A N 1
ATOM 685 C CA . PHE A 1 89 ? 0.363 1.087 12.723 1.00 94.31 89 PHE A CA 1
ATOM 686 C C . PHE A 1 89 ? 0.294 1.696 11.318 1.00 94.31 89 PHE A C 1
ATOM 688 O O . PHE A 1 89 ? 0.805 1.106 10.362 1.00 94.31 89 PHE A O 1
ATOM 695 N N . GLU A 1 90 ? -0.278 2.895 11.190 1.00 92.12 90 GLU A N 1
ATOM 696 C CA . GLU A 1 90 ? -0.462 3.549 9.893 1.00 92.12 90 GLU A CA 1
ATOM 697 C C . GLU A 1 90 ? 0.876 3.925 9.241 1.00 92.12 90 GLU A C 1
ATOM 699 O O . GLU A 1 90 ? 1.117 3.603 8.075 1.00 92.12 90 GLU A O 1
ATOM 704 N N . GLU A 1 91 ? 1.800 4.507 10.008 1.00 94.06 91 GLU A N 1
ATOM 705 C CA . GLU A 1 91 ? 3.144 4.833 9.522 1.00 94.06 91 GLU A CA 1
ATOM 706 C C . GLU A 1 91 ? 3.895 3.571 9.070 1.00 94.06 91 GLU A C 1
ATOM 708 O O . GLU A 1 91 ? 4.488 3.534 7.985 1.00 94.06 91 GLU A O 1
ATOM 713 N N . ARG A 1 92 ? 3.812 2.491 9.857 1.00 93.31 92 ARG A N 1
ATOM 714 C CA . ARG A 1 92 ? 4.418 1.202 9.509 1.00 93.31 92 ARG A CA 1
ATOM 715 C C . ARG A 1 92 ? 3.803 0.594 8.262 1.00 93.31 92 ARG A C 1
ATOM 717 O O . ARG A 1 92 ? 4.539 0.057 7.435 1.00 93.31 92 ARG A O 1
ATOM 724 N N . MET A 1 93 ? 2.487 0.659 8.105 1.00 94.19 93 MET A N 1
ATOM 725 C CA . MET A 1 93 ? 1.789 0.162 6.922 1.00 94.19 93 MET A CA 1
ATOM 726 C C . MET A 1 93 ? 2.229 0.914 5.659 1.00 94.19 93 MET A C 1
ATOM 728 O O . MET A 1 93 ? 2.560 0.278 4.653 1.00 94.19 93 MET A O 1
ATOM 732 N N . VAL A 1 94 ? 2.297 2.247 5.715 1.00 93.44 94 VAL A N 1
ATOM 733 C CA . VAL A 1 94 ? 2.780 3.077 4.602 1.00 93.44 94 VAL A CA 1
ATOM 734 C C . VAL A 1 94 ? 4.228 2.731 4.258 1.00 93.44 94 VAL A C 1
ATOM 736 O O . VAL A 1 94 ? 4.543 2.472 3.092 1.00 93.44 94 VAL A O 1
ATOM 739 N N . GLY A 1 95 ? 5.103 2.657 5.265 1.00 93.88 95 GLY A N 1
ATOM 740 C CA . GLY A 1 95 ? 6.508 2.290 5.083 1.00 93.88 95 GLY A CA 1
ATOM 741 C C . GLY A 1 95 ? 6.681 0.900 4.465 1.00 93.88 95 GLY A C 1
ATOM 742 O O . GLY A 1 95 ? 7.427 0.739 3.498 1.00 93.88 95 GLY A O 1
ATOM 743 N N . ARG A 1 96 ? 5.939 -0.098 4.962 1.00 93.12 96 ARG A N 1
ATOM 744 C CA . ARG A 1 96 ? 5.964 -1.477 4.447 1.00 93.12 96 ARG A CA 1
ATOM 745 C C . ARG A 1 96 ? 5.470 -1.567 3.009 1.00 93.12 96 ARG A C 1
ATOM 747 O O . ARG A 1 96 ? 6.101 -2.248 2.207 1.00 93.12 96 ARG A O 1
ATOM 754 N N . THR A 1 97 ? 4.390 -0.867 2.667 1.00 91.00 97 THR A N 1
ATOM 755 C CA . THR A 1 97 ? 3.819 -0.904 1.310 1.00 91.00 97 THR A CA 1
ATOM 756 C C . THR A 1 97 ? 4.785 -0.313 0.285 1.00 91.00 97 THR A C 1
ATOM 758 O O . THR A 1 97 ? 5.015 -0.906 -0.771 1.00 91.00 97 THR A O 1
ATOM 761 N N . ARG A 1 98 ? 5.429 0.813 0.615 1.00 90.50 98 ARG A N 1
ATOM 762 C CA . ARG A 1 98 ? 6.467 1.409 -0.239 1.00 90.50 98 ARG A CA 1
ATOM 763 C C . ARG A 1 98 ? 7.685 0.499 -0.381 1.00 90.50 98 ARG A C 1
ATOM 765 O O . ARG A 1 98 ? 8.129 0.255 -1.499 1.00 90.50 98 ARG A O 1
ATOM 772 N N . ALA A 1 99 ? 8.184 -0.056 0.726 1.00 90.94 99 ALA A N 1
ATOM 773 C CA . ALA A 1 99 ? 9.320 -0.978 0.703 1.00 90.94 99 ALA A CA 1
ATOM 774 C C . ALA A 1 99 ? 9.032 -2.235 -0.138 1.00 90.94 99 ALA A C 1
ATOM 776 O O . ALA A 1 99 ? 9.868 -2.659 -0.939 1.00 90.94 99 ALA A O 1
ATOM 777 N N . MET A 1 100 ? 7.832 -2.804 -0.002 1.00 89.44 100 MET A N 1
ATOM 778 C CA . MET A 1 100 ? 7.384 -3.946 -0.797 1.00 89.44 100 MET A CA 1
ATOM 779 C C . MET A 1 100 ? 7.321 -3.598 -2.288 1.00 89.44 100 MET A C 1
ATOM 781 O O . MET A 1 100 ? 7.848 -4.349 -3.106 1.00 89.44 100 MET A O 1
ATOM 785 N N . THR A 1 101 ? 6.744 -2.446 -2.638 1.00 85.69 101 THR A N 1
ATOM 786 C CA . THR A 1 101 ? 6.626 -2.006 -4.038 1.00 85.69 101 THR A CA 1
ATOM 787 C C . THR A 1 101 ? 7.999 -1.799 -4.678 1.00 85.69 101 THR A C 1
ATOM 789 O O . THR A 1 101 ? 8.245 -2.305 -5.772 1.00 85.69 101 THR A O 1
ATOM 792 N N . GLY A 1 102 ? 8.932 -1.153 -3.970 1.00 85.81 102 GLY A N 1
ATOM 793 C CA . GLY A 1 102 ? 10.311 -1.001 -4.444 1.00 85.81 102 GLY A CA 1
ATOM 794 C C . GLY A 1 102 ? 11.027 -2.346 -4.628 1.00 85.81 102 GLY A C 1
ATOM 795 O O . GLY A 1 102 ? 11.720 -2.558 -5.622 1.00 85.81 102 GLY A O 1
ATOM 796 N N . THR A 1 103 ? 10.798 -3.300 -3.720 1.00 87.38 103 THR A N 1
ATOM 797 C CA . THR A 1 103 ? 11.357 -4.660 -3.830 1.00 87.38 103 THR A CA 1
ATOM 798 C C . THR A 1 103 ? 10.805 -5.399 -5.054 1.00 87.38 103 THR A C 1
ATOM 800 O O . THR A 1 103 ? 11.565 -6.031 -5.789 1.00 87.38 103 THR A O 1
ATOM 803 N N . MET A 1 104 ? 9.499 -5.294 -5.319 1.00 83.94 104 MET A N 1
ATOM 804 C CA . MET A 1 104 ? 8.882 -5.879 -6.515 1.00 83.94 104 MET A CA 1
ATOM 805 C C . MET A 1 104 ? 9.421 -5.248 -7.803 1.00 83.94 104 MET A C 1
ATOM 807 O O . MET A 1 104 ? 9.687 -5.974 -8.759 1.00 83.94 104 MET A O 1
ATOM 811 N N . GLY A 1 105 ? 9.645 -3.931 -7.825 1.00 82.44 105 GLY A N 1
ATOM 812 C CA . GLY A 1 105 ? 10.276 -3.241 -8.955 1.00 82.44 105 GLY A CA 1
ATOM 813 C C . GLY A 1 105 ? 11.692 -3.751 -9.246 1.00 82.44 105 GLY A C 1
ATOM 814 O O . GLY A 1 105 ? 12.034 -4.050 -10.395 1.00 82.44 105 GLY A O 1
ATOM 815 N N . ALA A 1 106 ? 12.499 -3.949 -8.200 1.00 83.88 106 ALA A N 1
ATOM 816 C CA . ALA A 1 106 ? 13.843 -4.510 -8.330 1.00 83.88 106 ALA A CA 1
ATOM 817 C C . ALA A 1 106 ? 13.824 -5.952 -8.874 1.00 83.88 106 ALA A C 1
ATOM 819 O O . ALA A 1 106 ? 14.592 -6.286 -9.778 1.00 83.88 106 ALA A O 1
ATOM 820 N N . MET A 1 107 ? 12.909 -6.793 -8.383 1.00 83.94 107 MET A N 1
ATOM 821 C CA . MET A 1 107 ? 12.734 -8.160 -8.882 1.00 83.94 107 MET A CA 1
ATOM 822 C C . MET A 1 107 ? 12.265 -8.184 -10.344 1.00 83.94 107 MET A C 1
ATOM 824 O O . MET A 1 107 ? 12.789 -8.957 -11.146 1.00 83.94 107 MET A O 1
ATOM 828 N N . ALA A 1 108 ? 11.317 -7.319 -10.717 1.00 78.62 108 ALA A N 1
ATOM 829 C CA . ALA A 1 108 ? 10.848 -7.199 -12.096 1.00 78.62 108 ALA A CA 1
ATOM 830 C C . ALA A 1 108 ? 11.988 -6.804 -13.043 1.00 78.62 108 ALA A C 1
ATOM 832 O O . ALA A 1 108 ? 12.108 -7.365 -14.130 1.00 78.62 108 ALA A O 1
ATOM 833 N N . THR A 1 109 ? 12.873 -5.909 -12.597 1.00 75.75 109 THR A N 1
ATOM 834 C CA . THR A 1 109 ? 14.071 -5.516 -13.349 1.00 75.75 109 THR A CA 1
ATOM 835 C C . THR A 1 109 ? 15.001 -6.706 -13.578 1.00 75.75 109 THR A C 1
ATOM 837 O O . THR A 1 109 ? 15.442 -6.937 -14.701 1.00 75.75 109 THR A O 1
ATOM 840 N N . GLN A 1 110 ? 15.261 -7.509 -12.543 1.00 80.19 110 GLN A N 1
ATOM 841 C CA . GLN A 1 110 ? 16.089 -8.713 -12.675 1.00 80.19 110 GLN A CA 1
ATOM 842 C C . GLN A 1 110 ? 15.467 -9.738 -13.630 1.00 80.19 110 GLN A C 1
ATOM 844 O O . GLN A 1 110 ? 16.157 -10.290 -14.485 1.00 80.19 110 GLN A O 1
ATOM 849 N N . MET A 1 111 ? 14.154 -9.950 -13.541 1.00 77.38 111 MET A N 1
ATOM 850 C CA . MET A 1 111 ? 13.440 -10.860 -14.437 1.00 77.38 111 MET A CA 1
ATOM 851 C C . MET A 1 111 ? 13.454 -10.367 -15.891 1.00 77.38 111 MET A C 1
ATOM 853 O O . MET A 1 111 ? 13.597 -11.160 -16.820 1.00 77.38 111 MET A O 1
ATOM 857 N N . ALA A 1 112 ? 13.357 -9.053 -16.102 1.00 77.88 112 ALA A N 1
ATOM 858 C CA . ALA A 1 112 ? 13.412 -8.451 -17.429 1.00 77.88 112 ALA A CA 1
ATOM 859 C C . ALA A 1 112 ? 14.760 -8.678 -18.124 1.00 77.88 112 ALA A C 1
ATOM 861 O O . ALA A 1 112 ? 14.786 -8.884 -19.334 1.00 77.88 112 ALA A O 1
ATOM 862 N N . VAL A 1 113 ? 15.863 -8.719 -17.366 1.00 82.19 113 VAL A N 1
ATOM 863 C CA . VAL A 1 113 ? 17.196 -9.056 -17.896 1.00 82.19 113 VAL A CA 1
ATOM 864 C C . VAL A 1 113 ? 17.256 -10.502 -18.401 1.00 82.19 113 VAL A C 1
ATOM 866 O O . VAL A 1 113 ? 17.922 -10.769 -19.396 1.00 82.19 113 VAL A O 1
ATOM 869 N N . MET A 1 114 ? 16.537 -11.432 -17.764 1.00 78.06 114 MET A N 1
ATOM 870 C CA . MET A 1 114 ? 16.511 -12.852 -18.152 1.00 78.06 114 MET A CA 1
ATOM 871 C C . MET A 1 114 ? 15.529 -13.157 -19.298 1.00 78.06 114 MET A C 1
ATOM 873 O O . MET A 1 114 ? 15.637 -14.185 -19.969 1.00 78.06 114 MET A O 1
ATOM 877 N N . MET A 1 115 ? 14.566 -12.267 -19.545 1.00 77.00 115 MET A N 1
ATOM 878 C CA . MET A 1 115 ? 13.488 -12.474 -20.517 1.00 77.00 115 MET A CA 1
ATOM 8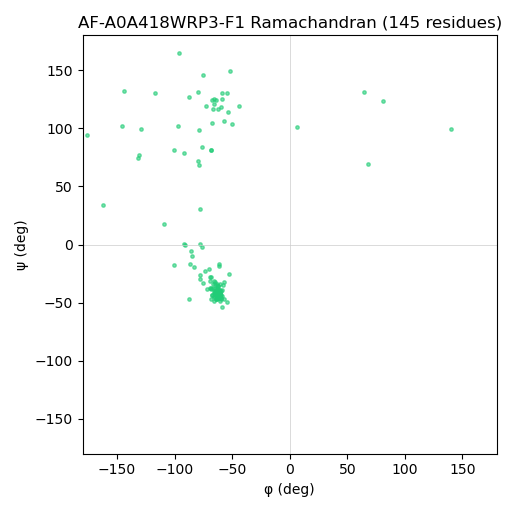79 C C . MET A 1 115 ? 13.959 -12.709 -21.971 1.00 77.00 115 MET A C 1
ATOM 881 O O . MET A 1 115 ? 13.380 -13.569 -22.638 1.00 77.00 115 MET A O 1
ATOM 885 N N . PRO A 1 116 ? 14.989 -12.017 -22.505 1.00 78.81 116 PRO A N 1
ATOM 886 C CA . PRO A 1 116 ? 15.445 -12.229 -23.880 1.00 78.81 116 PRO A CA 1
ATOM 887 C C . PRO A 1 116 ? 15.936 -13.657 -24.136 1.00 78.81 116 PRO A C 1
ATOM 889 O O . PRO A 1 116 ? 15.615 -14.244 -25.171 1.00 78.81 116 PRO A O 1
ATOM 892 N N . GLU A 1 117 ? 16.670 -14.242 -23.186 1.00 80.81 117 GLU A N 1
ATOM 893 C CA . GLU A 1 117 ? 17.137 -15.627 -23.297 1.00 80.81 117 GLU A CA 1
ATOM 894 C C . GLU A 1 117 ? 15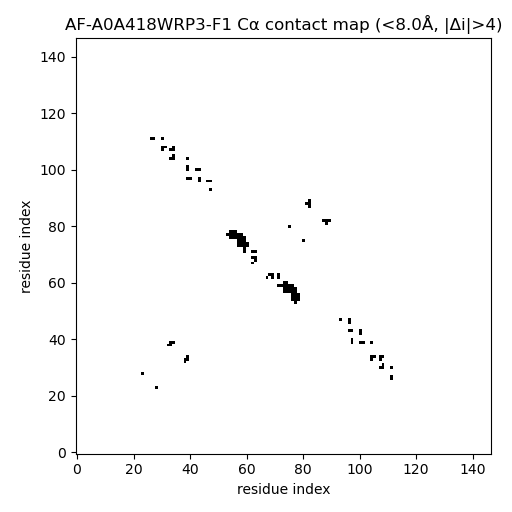.969 -16.609 -23.271 1.00 80.81 117 GLU A C 1
ATOM 896 O O . GLU A 1 117 ? 15.909 -17.527 -24.091 1.00 80.81 117 GLU A O 1
ATOM 901 N N . PHE A 1 118 ? 14.987 -16.366 -22.402 1.00 80.75 118 PHE A N 1
ATOM 902 C CA . PHE A 1 118 ? 13.771 -17.168 -22.357 1.00 80.75 118 PHE A CA 1
ATOM 903 C C . PHE A 1 118 ? 13.010 -17.138 -23.693 1.00 80.75 118 PHE A C 1
ATOM 905 O O . PHE A 1 118 ? 12.602 -18.185 -24.198 1.00 80.75 118 PHE A O 1
ATOM 912 N N . ARG A 1 119 ? 12.874 -15.963 -24.328 1.00 76.31 119 ARG A N 1
ATOM 913 C CA . ARG A 1 119 ? 12.248 -15.844 -25.661 1.00 76.31 119 ARG A CA 1
ATOM 914 C C . ARG A 1 119 ? 13.026 -16.603 -26.725 1.00 76.31 119 ARG A C 1
ATOM 916 O O . ARG A 1 119 ? 12.414 -17.272 -27.553 1.00 76.31 119 ARG A O 1
ATOM 923 N N . ARG A 1 120 ? 14.358 -16.526 -26.692 1.00 83.81 120 ARG A N 1
ATOM 924 C CA . ARG A 1 120 ? 15.221 -17.256 -27.625 1.00 83.81 120 ARG A CA 1
ATOM 925 C C . ARG A 1 120 ? 15.016 -18.765 -27.503 1.00 83.81 120 ARG A C 1
ATOM 927 O O . ARG A 1 120 ? 14.840 -19.430 -28.517 1.00 83.81 120 ARG A O 1
ATOM 934 N N . MET A 1 121 ? 14.963 -19.276 -26.276 1.00 82.56 121 MET A N 1
ATOM 935 C CA . MET A 1 121 ? 14.687 -20.687 -26.004 1.00 82.56 121 MET A CA 1
ATOM 936 C C . MET A 1 121 ? 13.301 -21.108 -26.518 1.00 82.56 121 MET A C 1
ATOM 938 O O . MET A 1 121 ? 13.172 -22.142 -27.171 1.00 82.56 121 MET A O 1
ATOM 942 N N . MET A 1 122 ? 12.265 -20.299 -26.276 1.00 82.94 122 MET A N 1
ATOM 943 C CA . MET A 1 122 ? 10.907 -20.582 -26.758 1.00 82.94 122 MET A CA 1
ATOM 944 C C . MET A 1 122 ? 10.812 -20.556 -28.289 1.00 82.94 122 MET A C 1
ATOM 946 O O . MET A 1 122 ? 10.150 -21.412 -28.870 1.00 82.94 122 MET A O 1
ATOM 950 N N . ALA A 1 123 ? 11.493 -19.615 -28.949 1.00 84.19 123 ALA A N 1
ATOM 951 C CA . ALA A 1 123 ? 11.549 -19.541 -30.407 1.00 84.19 123 ALA A CA 1
ATOM 952 C C . ALA A 1 123 ? 12.267 -20.758 -31.013 1.00 84.19 123 ALA A C 1
ATOM 954 O O . ALA A 1 123 ? 11.804 -21.321 -32.002 1.00 84.19 123 ALA A O 1
ATOM 955 N N . GLU A 1 124 ? 13.359 -21.206 -30.390 1.00 86.31 124 GLU A N 1
ATOM 956 C CA . GLU A 1 124 ? 14.073 -22.413 -30.808 1.00 86.31 124 GLU A CA 1
ATOM 957 C C . GLU A 1 124 ? 13.208 -23.672 -30.648 1.00 86.31 124 GLU A C 1
ATOM 959 O O . GLU A 1 124 ? 13.154 -24.513 -31.546 1.00 86.31 124 GLU A O 1
ATOM 964 N N . MET A 1 125 ? 12.475 -23.785 -29.538 1.00 85.38 125 MET A N 1
ATOM 965 C CA . MET A 1 125 ? 11.533 -24.883 -29.316 1.00 85.38 125 MET A CA 1
ATOM 966 C C . MET A 1 125 ? 10.391 -24.873 -30.341 1.00 85.38 125 MET A C 1
ATOM 968 O O . MET A 1 125 ? 10.061 -25.923 -30.892 1.00 85.38 125 MET A O 1
ATOM 972 N N . ALA A 1 126 ? 9.821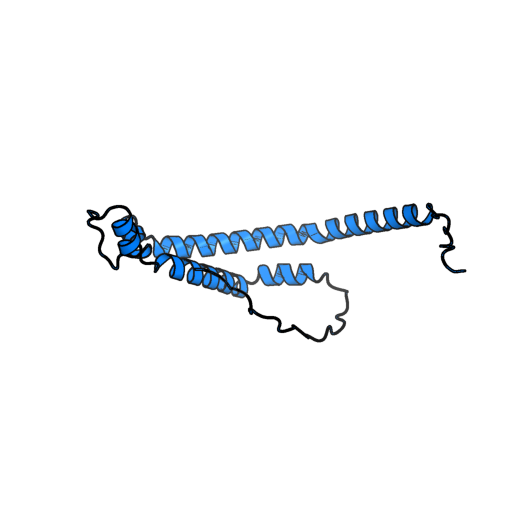 -23.699 -30.627 1.00 81.12 126 ALA A N 1
ATOM 973 C CA . ALA A 1 126 ? 8.762 -23.542 -31.620 1.00 81.12 126 ALA A CA 1
ATOM 974 C C . ALA A 1 126 ? 9.237 -23.938 -33.027 1.00 81.12 126 ALA A C 1
ATOM 976 O O . ALA A 1 126 ? 8.525 -24.655 -33.727 1.00 81.12 126 ALA A O 1
ATOM 977 N N . GLY A 1 127 ? 10.458 -23.547 -33.410 1.00 86.75 127 GLY A N 1
ATOM 978 C CA . GLY A 1 127 ? 11.067 -23.968 -34.674 1.00 86.75 127 GLY A CA 1
ATOM 979 C C . GLY A 1 127 ? 11.205 -25.489 -34.772 1.00 86.75 127 GLY A C 1
ATOM 980 O O . GLY A 1 127 ? 10.763 -26.090 -35.746 1.00 86.75 127 GLY A O 1
ATOM 981 N N . ARG A 1 128 ? 11.717 -26.137 -33.718 1.00 78.81 128 ARG A N 1
ATOM 982 C CA . ARG A 1 128 ? 11.846 -27.606 -33.676 1.00 78.81 128 ARG A CA 1
ATOM 983 C C . ARG A 1 128 ? 10.496 -28.327 -33.727 1.00 78.81 128 ARG A C 1
ATOM 985 O O . ARG A 1 128 ? 10.398 -29.392 -34.326 1.00 78.81 128 ARG A O 1
ATOM 992 N N . MET A 1 129 ? 9.454 -27.775 -33.106 1.00 76.00 129 MET A N 1
ATOM 993 C CA . MET A 1 129 ? 8.101 -28.342 -33.179 1.00 76.00 129 MET A CA 1
ATOM 994 C C . MET A 1 129 ? 7.481 -28.197 -34.571 1.00 76.00 129 MET A C 1
ATOM 996 O O . MET A 1 129 ? 6.810 -29.124 -35.020 1.00 76.00 129 MET A O 1
ATOM 1000 N N . ALA A 1 130 ? 7.724 -27.083 -35.265 1.00 75.50 130 ALA A N 1
ATOM 1001 C CA . ALA A 1 130 ? 7.265 -26.891 -36.640 1.00 75.50 130 ALA A CA 1
ATOM 1002 C C . ALA A 1 130 ? 7.904 -27.909 -37.602 1.00 75.50 130 ALA A C 1
ATOM 1004 O O . ALA A 1 130 ? 7.203 -28.495 -38.429 1.00 75.50 130 ALA A O 1
ATOM 1005 N N . ASP A 1 131 ? 9.196 -28.198 -37.428 1.00 75.81 131 ASP A N 1
ATOM 1006 C CA . ASP A 1 131 ? 9.897 -29.225 -38.208 1.00 75.81 131 ASP A CA 1
ATOM 1007 C C . ASP A 1 131 ? 9.289 -30.623 -37.998 1.00 75.81 131 ASP A C 1
ATOM 1009 O O . ASP A 1 131 ? 9.042 -31.341 -38.969 1.00 75.81 131 ASP A O 1
ATOM 1013 N N . ILE A 1 132 ? 8.967 -30.991 -36.751 1.00 69.81 132 ILE A N 1
ATOM 1014 C CA . ILE A 1 132 ? 8.312 -32.274 -36.426 1.00 69.81 132 ILE A CA 1
ATOM 1015 C C . ILE A 1 132 ? 6.887 -32.333 -37.001 1.00 69.81 132 ILE A C 1
ATOM 1017 O O . ILE A 1 132 ? 6.471 -33.361 -37.534 1.00 69.81 132 ILE A O 1
ATOM 1021 N N . GLY A 1 133 ? 6.134 -31.231 -36.934 1.00 59.31 133 GLY A N 1
ATOM 1022 C CA . GLY A 1 133 ? 4.788 -31.142 -37.507 1.00 59.31 133 GLY A CA 1
ATOM 1023 C C . GLY A 1 133 ? 4.774 -31.327 -39.026 1.00 59.31 133 GLY A C 1
ATOM 1024 O O . GLY A 1 133 ? 3.879 -31.976 -39.555 1.00 59.31 133 GLY A O 1
ATOM 1025 N N . SER A 1 134 ? 5.804 -30.843 -39.725 1.00 59.19 134 SER A N 1
ATOM 1026 C CA . SER A 1 134 ? 5.945 -31.032 -41.175 1.00 59.19 134 SER A CA 1
ATOM 1027 C C . SER A 1 134 ? 6.267 -32.477 -41.587 1.00 59.19 134 SER A C 1
ATOM 1029 O O . SER A 1 134 ? 6.005 -32.868 -42.723 1.00 59.19 134 SER A O 1
ATOM 1031 N N . THR A 1 135 ? 6.805 -33.291 -40.669 1.00 56.84 135 THR A N 1
ATOM 1032 C CA . THR A 1 135 ? 7.127 -34.705 -40.926 1.00 56.84 135 THR A CA 1
ATOM 1033 C C . THR A 1 135 ? 5.943 -35.645 -40.687 1.00 56.84 135 THR A C 1
ATOM 1035 O O . THR A 1 135 ? 5.951 -36.771 -41.182 1.00 56.84 135 THR A O 1
ATOM 1038 N N . VAL A 1 136 ? 4.902 -35.194 -39.979 1.00 52.97 136 VAL A N 1
ATOM 1039 C CA . VAL A 1 136 ? 3.661 -35.947 -39.752 1.00 52.97 136 VAL A CA 1
ATOM 1040 C C . VAL A 1 136 ? 2.584 -35.429 -40.713 1.00 52.97 136 VAL A C 1
ATOM 1042 O O . VAL A 1 136 ? 1.739 -34.622 -40.341 1.00 52.97 136 VAL A O 1
ATOM 1045 N N . SER A 1 137 ? 2.598 -35.894 -41.968 1.00 50.69 137 SER A N 1
ATOM 1046 C CA . SER A 1 137 ? 1.405 -35.801 -42.825 1.00 50.69 137 SER A CA 1
ATOM 1047 C C . SER A 1 137 ? 0.338 -36.732 -42.255 1.00 50.69 137 SER A C 1
ATOM 1049 O O . SER A 1 137 ? 0.448 -37.953 -42.373 1.00 50.69 137 SER A O 1
ATOM 1051 N N . ILE A 1 138 ? -0.668 -36.162 -41.593 1.00 52.47 138 ILE A N 1
ATOM 1052 C CA . ILE A 1 138 ? -1.894 -36.891 -41.266 1.00 52.47 138 ILE A CA 1
ATOM 1053 C C . ILE A 1 138 ? -2.599 -37.159 -42.605 1.00 52.47 138 ILE A C 1
ATOM 1055 O O . ILE A 1 138 ? -2.797 -36.202 -43.350 1.00 52.47 138 ILE A O 1
ATOM 1059 N N . PRO A 1 139 ? -2.914 -38.420 -42.960 1.00 53.53 139 PRO A N 1
ATOM 1060 C CA . PRO A 1 139 ? -3.636 -38.711 -44.192 1.00 53.53 139 PRO A CA 1
ATOM 1061 C C . PRO A 1 139 ? -4.979 -37.983 -44.160 1.00 53.53 139 PRO A C 1
ATOM 1063 O O . PRO A 1 139 ? -5.691 -38.088 -43.157 1.00 53.53 139 PRO A O 1
ATOM 1066 N N . ASP A 1 140 ? -5.303 -37.262 -45.233 1.00 53.44 140 ASP A N 1
ATOM 1067 C CA . ASP A 1 140 ? -6.626 -36.675 -45.429 1.00 53.44 140 ASP A CA 1
ATOM 1068 C C . ASP A 1 140 ? -7.660 -37.806 -45.374 1.00 53.44 140 ASP A C 1
ATOM 1070 O O . ASP A 1 140 ? -7.747 -38.643 -46.273 1.00 53.44 140 ASP A O 1
ATOM 1074 N N . TYR A 1 141 ? -8.410 -37.875 -44.275 1.00 52.03 141 TYR A N 1
ATOM 1075 C CA . TYR A 1 141 ? -9.660 -38.617 -44.252 1.00 52.03 141 TYR A CA 1
ATOM 1076 C C . TYR A 1 141 ? -10.686 -37.716 -44.934 1.00 52.03 141 TYR A C 1
ATOM 1078 O O . TYR A 1 141 ? -11.177 -36.767 -44.324 1.00 52.03 141 TYR A O 1
ATOM 1086 N N . GLU A 1 142 ? -10.943 -37.977 -46.215 1.00 51.34 142 GLU A N 1
ATOM 1087 C CA . GLU A 1 142 ? -12.079 -37.396 -46.924 1.00 51.34 142 GLU A CA 1
ATOM 1088 C C . GLU A 1 142 ? -13.365 -37.827 -46.204 1.00 51.34 142 GLU A C 1
ATOM 1090 O O . GLU A 1 142 ? -13.644 -39.014 -46.019 1.00 51.34 142 GLU A O 1
ATOM 1095 N N . ASP A 1 143 ? -14.082 -36.822 -45.708 1.00 55.50 143 ASP A N 1
ATOM 1096 C CA . ASP A 1 143 ? -15.328 -36.926 -44.960 1.00 55.50 143 ASP A CA 1
ATOM 1097 C C . ASP A 1 143 ? -16.455 -37.224 -45.960 1.00 55.50 143 ASP A C 1
ATOM 1099 O O . ASP A 1 143 ? -17.099 -36.323 -46.495 1.00 55.50 143 ASP A O 1
ATOM 1103 N N . ASP A 1 144 ? -16.618 -38.505 -46.289 1.00 52.34 144 ASP A N 1
ATOM 1104 C CA . ASP A 1 144 ? -17.644 -39.018 -47.200 1.00 52.34 144 ASP A CA 1
ATOM 1105 C C . ASP A 1 144 ? -18.987 -39.116 -46.445 1.00 52.34 144 ASP A C 1
ATOM 1107 O O . ASP A 1 144 ? -19.444 -40.187 -46.042 1.00 52.34 144 ASP A O 1
ATOM 1111 N N . TRP A 1 145 ? -19.587 -37.956 -46.168 1.00 56.69 145 TRP A N 1
ATOM 1112 C CA . TRP A 1 145 ? -20.958 -37.817 -45.674 1.00 56.69 145 TRP A CA 1
ATOM 1113 C C . TRP A 1 145 ? -21.684 -36.757 -46.495 1.00 56.69 145 TRP A C 1
ATOM 1115 O O . TRP A 1 145 ? -21.874 -35.647 -46.017 1.00 56.69 145 TRP A O 1
ATOM 1125 N N . ASP A 1 146 ? -22.048 -37.094 -47.731 1.00 53.50 146 ASP A N 1
ATOM 1126 C CA . ASP A 1 146 ? -23.259 -36.603 -48.405 1.00 53.50 146 ASP A CA 1
ATOM 1127 C C . ASP A 1 146 ? -23.388 -37.283 -49.786 1.00 53.50 146 ASP A C 1
ATOM 1129 O O . ASP A 1 146 ? -22.774 -36.840 -50.754 1.00 53.50 146 ASP A O 1
ATOM 1133 N N . ASP A 1 147 ? -24.146 -38.390 -49.847 1.00 48.41 147 ASP A N 1
ATOM 1134 C CA . ASP A 1 147 ? -25.194 -38.681 -50.860 1.00 48.41 147 ASP A CA 1
ATOM 1135 C C . ASP A 1 147 ? -25.883 -40.048 -50.624 1.00 48.41 147 ASP A C 1
ATOM 1137 O O . ASP A 1 147 ? -25.202 -41.101 -50.581 1.00 48.41 147 ASP A O 1
#

Foldseek 3Di:
DDDDDDDPDPDDPPDPPPDDPPPDDVLLVVLVVLLPPVVLVVVLVVVLVVVVVQQQDFCLVVVCVVPVPDPDDRRDGNVNVQCVVPVCRSVVSSVVSSVVSNVVSVVSNVVSVCVVVVVVVVVVVVVVVVVVVVVDPDPDPDPPPDD

Radius of gyration: 27.29 Å; Cα contacts (8 Å, |Δi|>4): 68; chains: 1; bounding box: 50×46×76 Å

Organism: NCBI:txid2320861

Sequence (147 aa):
MRYFVLGLVALAFTAPVQARDHDRAPEAEIAEKMNDPVMQDRVAGAMLGVMGAVLDMRIGEIERAIDPSSPTPRDETLRDRAERDDPYFEERMVGRTRAMTGTMGAMATQMAVMMPEFRRMMAEMAGRMADIGSTVSIPDYEDDWDD

Solvent-accessible surface area (backbone atoms only — not comparable to full-atom values): 8884 Å² total; per-residue (Å²): 134,84,89,81,90,89,84,83,79,92,71,79,84,82,66,83,83,67,88,67,80,79,86,58,65,71,62,54,57,50,33,51,51,49,54,31,67,70,48,38,53,50,52,35,50,51,52,50,52,53,50,46,59,57,27,65,39,62,42,18,58,57,47,38,73,76,36,78,81,56,88,62,52,64,76,38,24,47,44,59,53,47,39,71,80,30,89,56,42,68,64,50,50,55,51,49,43,47,54,50,42,54,50,51,25,54,50,42,46,57,50,50,71,51,44,62,59,54,51,52,53,50,52,53,52,52,52,56,49,52,57,54,54,70,73,57,76,76,78,84,76,78,82,90,79,88,136